Protein AF-A0A950Q7W7-F1 (afdb_monomer_lite)

Secondary structure (DSSP, 8-state):
----PPPHHHHHHHHHHHHHHHHHHHHHHHHHHT----HHHHHHHHHHHHHHHHHSSS---TTTS-TT-SS-HHHHHHHHHHHHHHHHTSTT-----------

Sequence (103 aa):
MKSKLPTREDRDRRAKRAALRALKKARRTAEASGAKLSTWEDEFLVSVEERVEKYGRAFRDFEKGGPDSSLSVRQAVKLKEIAGKARAKKPGAPRGWRSRSAT

Structure (mmCIF, N/CA/C/O backbone):
data_AF-A0A950Q7W7-F1
#
_entry.id   AF-A0A950Q7W7-F1
#
loop_
_atom_site.group_PDB
_atom_site.id
_atom_site.type_symbol
_atom_site.label_atom_id
_atom_site.label_alt_id
_atom_site.label_comp_id
_atom_site.label_asym_id
_atom_site.label_entity_id
_atom_site.label_seq_id
_atom_site.pdbx_PDB_ins_code
_atom_site.Cartn_x
_atom_site.Cartn_y
_atom_site.Cartn_z
_atom_site.occupancy
_atom_site.B_iso_or_equiv
_atom_site.auth_seq_id
_atom_site.auth_comp_id
_atom_site.auth_asym_id
_atom_site.auth_atom_id
_atom_site.pdbx_PDB_model_num
ATOM 1 N N . MET A 1 1 ? 5.147 9.116 -37.922 1.00 47.12 1 MET A N 1
ATOM 2 C CA . MET A 1 1 ? 4.111 8.952 -36.873 1.00 47.12 1 MET A CA 1
ATOM 3 C C . MET A 1 1 ? 4.819 8.576 -35.575 1.00 47.12 1 MET A C 1
ATOM 5 O O . MET A 1 1 ? 5.414 7.511 -35.523 1.00 47.12 1 MET A O 1
ATOM 9 N N . LYS A 1 2 ? 4.874 9.459 -34.568 1.00 56.44 2 LYS A N 1
ATOM 10 C CA . LYS A 1 2 ? 5.537 9.145 -33.286 1.00 56.44 2 LYS A CA 1
ATOM 11 C C . LYS A 1 2 ? 4.661 8.139 -32.530 1.00 56.44 2 LYS A C 1
ATOM 13 O O . LYS A 1 2 ? 3.480 8.404 -32.316 1.00 56.44 2 LYS A O 1
ATOM 18 N N . SER A 1 3 ? 5.206 6.969 -32.206 1.00 54.78 3 SER A N 1
ATOM 19 C CA . SER A 1 3 ? 4.486 5.868 -31.559 1.00 54.78 3 SER A CA 1
ATOM 20 C C . SER A 1 3 ? 3.819 6.333 -30.261 1.00 54.78 3 SER A C 1
ATOM 22 O O . SER A 1 3 ? 4.487 6.782 -29.335 1.00 54.78 3 SER A O 1
ATOM 24 N N . LYS A 1 4 ? 2.491 6.196 -30.192 1.00 68.56 4 LYS A N 1
ATOM 25 C CA . LYS A 1 4 ? 1.604 6.639 -29.099 1.00 68.56 4 LYS A CA 1
ATOM 26 C C . LYS A 1 4 ? 1.686 5.757 -27.839 1.00 68.56 4 LYS A C 1
ATOM 28 O O . LYS A 1 4 ? 0.752 5.732 -27.041 1.00 68.56 4 LYS A O 1
ATOM 33 N N . LEU A 1 5 ? 2.761 4.984 -27.688 1.00 71.25 5 LEU A N 1
ATOM 34 C CA . LEU A 1 5 ? 2.927 4.045 -26.585 1.00 71.25 5 LEU A CA 1
ATOM 35 C C . LEU A 1 5 ? 3.647 4.735 -25.420 1.00 71.25 5 LEU A C 1
ATOM 37 O O . LEU A 1 5 ? 4.658 5.400 -25.648 1.00 71.25 5 LEU A O 1
ATOM 41 N N . PRO A 1 6 ? 3.139 4.598 -24.181 1.00 76.69 6 PRO A N 1
ATOM 42 C CA . PRO A 1 6 ? 3.792 5.168 -23.014 1.00 76.69 6 PRO A CA 1
ATOM 43 C C . PRO A 1 6 ? 5.192 4.577 -22.869 1.00 76.69 6 PRO A C 1
ATOM 45 O O . PRO A 1 6 ? 5.390 3.362 -22.995 1.00 76.69 6 PRO A O 1
ATOM 48 N N . THR A 1 7 ? 6.161 5.440 -22.574 1.00 83.81 7 THR A N 1
ATOM 49 C CA . THR A 1 7 ? 7.530 4.997 -22.327 1.00 83.81 7 THR A CA 1
ATOM 50 C C . THR A 1 7 ? 7.582 4.113 -21.079 1.00 83.81 7 THR A C 1
ATOM 52 O O . THR A 1 7 ? 6.647 4.039 -20.271 1.00 83.81 7 THR A O 1
ATOM 55 N N . ARG A 1 8 ? 8.692 3.399 -20.894 1.00 76.81 8 ARG A N 1
ATOM 56 C CA . ARG A 1 8 ? 8.928 2.639 -19.661 1.00 76.81 8 ARG A CA 1
ATOM 57 C C . ARG A 1 8 ? 8.869 3.539 -18.421 1.00 76.81 8 ARG A C 1
ATOM 59 O O . ARG A 1 8 ? 8.209 3.185 -17.452 1.00 76.81 8 ARG A O 1
ATOM 66 N N . GLU A 1 9 ? 9.479 4.716 -18.488 1.00 81.38 9 GLU A N 1
ATOM 67 C CA . GLU A 1 9 ? 9.475 5.686 -17.391 1.00 81.38 9 GLU A CA 1
ATOM 68 C C . GLU A 1 9 ? 8.065 6.195 -17.073 1.00 81.38 9 GLU A C 1
ATOM 70 O O . GLU A 1 9 ? 7.719 6.391 -15.907 1.00 81.38 9 GLU A O 1
ATOM 75 N N . ASP A 1 10 ? 7.216 6.363 -18.092 1.00 84.69 10 ASP A N 1
ATOM 76 C CA . ASP A 1 10 ? 5.808 6.708 -17.891 1.00 84.69 10 ASP A CA 1
ATOM 77 C C . ASP A 1 10 ? 5.056 5.604 -17.148 1.00 84.69 10 ASP A C 1
ATOM 79 O O . ASP A 1 10 ? 4.244 5.899 -16.266 1.00 84.69 10 ASP A O 1
ATOM 83 N N . ARG A 1 11 ? 5.325 4.334 -17.476 1.00 82.06 11 ARG A N 1
ATOM 84 C CA . ARG A 1 11 ? 4.744 3.178 -16.776 1.00 82.06 11 ARG A CA 1
ATOM 85 C C . ARG A 1 11 ? 5.220 3.105 -15.329 1.00 82.06 11 ARG A C 1
ATOM 87 O O . ARG A 1 11 ? 4.384 3.016 -14.433 1.00 82.06 11 ARG A O 1
ATOM 94 N N . ASP A 1 12 ? 6.516 3.274 -15.085 1.00 81.12 12 ASP A N 1
ATOM 95 C CA . ASP A 1 12 ? 7.092 3.279 -13.734 1.00 81.12 12 ASP A CA 1
ATOM 96 C C . ASP A 1 12 ? 6.526 4.430 -12.882 1.00 81.12 12 ASP A C 1
ATOM 98 O O . ASP A 1 12 ? 6.136 4.247 -11.723 1.00 81.12 12 ASP A O 1
ATOM 102 N N . ARG A 1 13 ? 6.377 5.621 -13.473 1.00 85.94 13 ARG A N 1
ATOM 103 C CA . ARG A 1 13 ? 5.769 6.786 -12.815 1.00 85.94 13 ARG A CA 1
ATOM 104 C C . ARG A 1 13 ? 4.293 6.557 -12.495 1.00 85.94 13 ARG A C 1
ATOM 106 O O . ARG A 1 13 ? 3.826 6.963 -11.426 1.00 85.94 13 ARG A O 1
ATOM 113 N N . ARG A 1 14 ? 3.544 5.923 -13.403 1.00 86.56 14 ARG A N 1
ATOM 114 C CA . ARG A 1 14 ? 2.136 5.547 -13.185 1.00 86.56 14 ARG A CA 1
ATOM 115 C C . ARG A 1 14 ? 2.013 4.512 -12.068 1.00 86.56 14 ARG A C 1
ATOM 117 O O . ARG A 1 14 ? 1.188 4.714 -11.179 1.00 86.56 14 ARG A O 1
ATOM 124 N N . ALA A 1 15 ? 2.861 3.486 -12.065 1.00 84.50 15 ALA A N 1
ATOM 125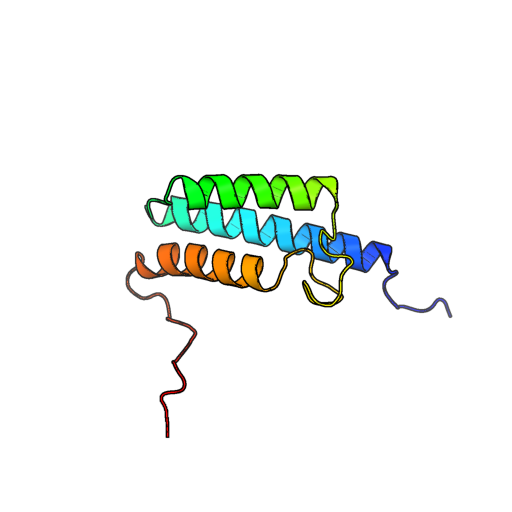 C CA . ALA A 1 15 ? 2.900 2.443 -11.042 1.00 84.50 15 ALA A CA 1
ATOM 126 C C . ALA A 1 15 ? 3.191 3.021 -9.646 1.00 84.50 15 ALA A C 1
ATOM 128 O O . ALA A 1 15 ? 2.423 2.785 -8.708 1.00 84.50 15 ALA A O 1
ATOM 129 N N . LYS A 1 16 ? 4.218 3.880 -9.532 1.00 87.81 16 LYS A N 1
ATOM 130 C CA . LYS A 1 16 ? 4.561 4.590 -8.288 1.00 87.81 16 LYS A CA 1
ATOM 131 C C . LYS A 1 16 ? 3.369 5.392 -7.769 1.00 87.81 16 LYS A C 1
ATOM 133 O O . LYS A 1 16 ? 2.955 5.240 -6.622 1.00 87.81 16 LYS A O 1
ATOM 138 N N . ARG A 1 17 ? 2.773 6.226 -8.628 1.00 90.31 17 ARG A N 1
ATOM 139 C CA . ARG A 1 17 ? 1.610 7.053 -8.263 1.00 90.31 17 ARG A CA 1
ATOM 140 C C . ARG A 1 17 ? 0.411 6.206 -7.843 1.00 90.31 17 ARG A C 1
ATOM 142 O O . ARG A 1 17 ? -0.286 6.583 -6.905 1.00 90.31 17 ARG A O 1
ATOM 149 N N . ALA A 1 18 ? 0.155 5.093 -8.526 1.00 89.31 18 ALA A N 1
ATOM 150 C CA . ALA A 1 18 ? -0.943 4.193 -8.193 1.00 89.31 18 ALA A CA 1
ATOM 151 C C . ALA A 1 18 ? -0.749 3.554 -6.810 1.00 89.31 18 ALA A C 1
ATOM 153 O O . ALA A 1 18 ? -1.686 3.553 -6.011 1.00 89.31 18 ALA A O 1
ATOM 154 N N . ALA A 1 19 ? 0.465 3.091 -6.499 1.00 88.88 19 ALA A N 1
ATOM 155 C CA . ALA A 1 19 ? 0.792 2.515 -5.198 1.00 88.88 19 ALA A CA 1
ATOM 156 C C . ALA A 1 19 ? 0.651 3.535 -4.057 1.00 88.88 19 ALA A C 1
ATOM 158 O O . ALA A 1 19 ? -0.076 3.269 -3.102 1.00 88.88 19 ALA A O 1
ATOM 159 N N . LEU A 1 20 ? 1.233 4.733 -4.193 1.00 91.38 20 LEU A N 1
ATOM 160 C CA . LEU A 1 20 ? 1.110 5.794 -3.179 1.00 91.38 20 LEU A CA 1
ATOM 161 C C . LEU A 1 20 ? -0.351 6.205 -2.951 1.00 91.38 20 LEU A C 1
ATOM 163 O O . LEU A 1 20 ? -0.808 6.347 -1.818 1.00 91.38 20 LEU A O 1
ATOM 167 N N . ARG A 1 21 ? -1.137 6.326 -4.030 1.00 93.69 21 ARG A N 1
ATOM 168 C CA . ARG A 1 21 ? -2.578 6.601 -3.923 1.00 93.69 21 ARG A CA 1
ATOM 169 C C . ARG A 1 21 ? -3.322 5.489 -3.184 1.00 93.69 21 ARG A C 1
ATOM 171 O O . ARG A 1 21 ? -4.237 5.791 -2.420 1.00 93.69 21 ARG A O 1
ATOM 178 N N . ALA A 1 22 ? -2.960 4.227 -3.406 1.00 90.31 22 ALA A N 1
ATOM 179 C CA . ALA A 1 22 ? -3.584 3.091 -2.737 1.00 90.31 22 ALA A CA 1
ATOM 180 C C . ALA A 1 22 ? -3.256 3.056 -1.234 1.00 90.31 22 ALA A C 1
ATOM 182 O O . ALA A 1 22 ? -4.175 2.882 -0.433 1.00 90.31 22 ALA A O 1
ATOM 183 N N . LEU A 1 23 ? -1.996 3.298 -0.853 1.00 90.50 23 LEU A N 1
ATOM 184 C CA . LEU A 1 23 ? -1.551 3.385 0.546 1.00 90.50 23 LEU A CA 1
ATOM 185 C C . LEU A 1 23 ? -2.273 4.515 1.289 1.00 90.50 23 LEU A C 1
ATOM 187 O O . LEU A 1 23 ? -2.958 4.270 2.284 1.00 90.50 23 LEU A O 1
ATOM 191 N N . LYS A 1 24 ? -2.257 5.729 0.723 1.00 91.75 24 LYS A N 1
ATOM 192 C CA . LYS A 1 24 ? -2.968 6.889 1.282 1.00 91.75 24 LYS A CA 1
ATOM 193 C C . LYS A 1 24 ? -4.468 6.632 1.433 1.00 91.75 24 LYS A C 1
ATOM 195 O O . LYS A 1 24 ? -5.084 7.034 2.420 1.00 91.75 24 LYS A O 1
ATOM 200 N N . LYS A 1 25 ? -5.079 5.948 0.460 1.00 90.19 25 LYS A N 1
ATOM 201 C CA . LYS A 1 25 ? -6.500 5.582 0.517 1.00 90.19 25 LYS A CA 1
ATOM 202 C C . LYS A 1 25 ? -6.781 4.564 1.618 1.00 90.19 25 LYS A C 1
ATOM 204 O O . LYS A 1 25 ? -7.811 4.696 2.278 1.00 90.19 25 LYS A O 1
ATOM 209 N N . ALA A 1 26 ? -5.920 3.567 1.811 1.00 88.19 26 ALA A N 1
ATOM 210 C CA . ALA A 1 26 ? -6.077 2.581 2.875 1.00 88.19 26 ALA A CA 1
ATOM 211 C C . ALA A 1 26 ? -6.018 3.249 4.254 1.00 88.19 26 ALA A C 1
ATOM 213 O O . ALA A 1 26 ? -6.963 3.085 5.024 1.00 88.19 26 ALA A O 1
ATOM 214 N N . ARG A 1 27 ? -5.007 4.097 4.494 1.00 87.69 27 ARG A N 1
ATOM 215 C CA . ARG A 1 27 ? -4.869 4.876 5.733 1.00 87.69 27 ARG A CA 1
ATOM 216 C C . ARG A 1 27 ? -6.101 5.738 6.007 1.00 87.69 27 ARG A C 1
ATOM 218 O O . ARG A 1 27 ? -6.762 5.566 7.025 1.00 87.69 27 ARG A O 1
ATOM 225 N N . ARG A 1 28 ? -6.512 6.555 5.030 1.00 88.94 28 ARG A N 1
ATOM 226 C CA . ARG A 1 28 ? -7.713 7.400 5.156 1.00 88.94 28 ARG A CA 1
ATOM 227 C C . ARG A 1 28 ? -8.985 6.583 5.397 1.00 88.94 28 ARG A C 1
ATOM 229 O O . ARG A 1 28 ? -9.880 7.026 6.105 1.00 88.94 28 ARG A O 1
ATOM 236 N N . THR A 1 29 ? -9.108 5.410 4.773 1.00 84.50 29 THR A N 1
ATOM 237 C CA . THR A 1 29 ? -10.282 4.545 4.970 1.00 84.50 29 THR A CA 1
ATOM 238 C C . THR A 1 29 ? -10.292 3.962 6.381 1.00 84.50 29 THR A C 1
ATOM 240 O O . THR A 1 29 ? -11.362 3.910 6.982 1.00 84.50 29 THR A O 1
ATOM 243 N N . ALA A 1 30 ? -9.132 3.561 6.911 1.00 85.00 30 ALA A N 1
ATOM 244 C CA . ALA A 1 30 ? -8.987 3.081 8.282 1.00 85.00 30 ALA A CA 1
ATOM 245 C C . ALA A 1 30 ? -9.351 4.175 9.295 1.00 85.00 30 ALA A C 1
ATOM 247 O O . ALA A 1 30 ? -10.273 3.965 10.086 1.00 85.00 30 ALA A O 1
ATOM 248 N N . GLU A 1 31 ? -8.754 5.363 9.167 1.00 84.44 31 GLU A N 1
ATOM 249 C CA . GLU A 1 31 ? -9.053 6.546 9.989 1.00 84.44 31 GLU A CA 1
ATOM 250 C C . GLU A 1 31 ? -10.550 6.895 9.953 1.00 84.44 31 GLU A C 1
ATOM 252 O O . GLU A 1 31 ? -11.210 6.941 10.988 1.00 84.44 31 GLU A O 1
ATOM 257 N N . ALA A 1 32 ? -11.135 7.029 8.757 1.00 82.38 32 ALA A N 1
ATOM 258 C CA . ALA A 1 32 ? -12.548 7.380 8.586 1.00 82.38 32 ALA A CA 1
ATOM 259 C C . ALA A 1 32 ? -13.536 6.287 9.035 1.00 82.38 32 ALA A C 1
ATOM 261 O O . ALA A 1 32 ? -14.741 6.524 9.066 1.00 82.38 32 ALA A O 1
ATOM 262 N N . SER A 1 33 ? -13.066 5.068 9.297 1.00 80.50 33 SER A N 1
ATOM 263 C CA . SER A 1 33 ? -13.891 3.965 9.811 1.00 80.50 33 SER A CA 1
ATOM 264 C C . SER A 1 33 ? -13.723 3.738 11.313 1.00 80.50 33 SER A C 1
ATOM 266 O O . SER A 1 33 ? -14.393 2.872 11.874 1.00 80.50 33 SER A O 1
ATOM 268 N N . GLY A 1 34 ? -12.797 4.454 11.964 1.00 79.31 34 GLY A N 1
ATOM 269 C CA . GLY A 1 34 ? -12.402 4.162 13.343 1.00 79.31 34 GLY A CA 1
ATOM 270 C C . GLY A 1 34 ? -11.840 2.743 13.509 1.00 79.31 34 GLY A C 1
ATOM 271 O O . GLY A 1 34 ? -11.952 2.135 14.583 1.00 79.31 34 GLY A O 1
ATOM 272 N N . ALA A 1 35 ? -11.302 2.149 12.439 1.00 80.12 35 ALA A N 1
ATOM 273 C CA . ALA A 1 35 ? -10.613 0.873 12.519 1.00 80.12 35 ALA A CA 1
ATOM 274 C C . ALA A 1 35 ? -9.243 1.108 13.157 1.00 80.12 35 ALA A C 1
ATOM 276 O O . ALA A 1 35 ? -8.401 1.789 12.580 1.00 80.12 35 ALA A O 1
ATOM 277 N N . LYS A 1 36 ? -9.020 0.533 14.346 1.00 82.25 36 LYS A N 1
ATOM 278 C CA . LYS A 1 36 ? -7.683 0.476 14.940 1.00 82.25 36 LYS A CA 1
ATOM 279 C C . LYS A 1 36 ? -6.819 -0.438 14.073 1.00 82.25 36 LYS A C 1
ATOM 281 O O . LYS A 1 36 ? -7.041 -1.657 14.031 1.00 82.25 36 LYS A O 1
ATOM 286 N N . LEU A 1 37 ? -5.886 0.169 13.350 1.00 84.69 37 LEU A N 1
ATOM 287 C CA . LEU A 1 37 ? -4.768 -0.549 12.761 1.00 84.69 37 LEU A CA 1
ATOM 288 C C . LEU A 1 37 ? -3.891 -1.064 13.904 1.00 84.69 37 LEU A C 1
ATOM 290 O O . LEU A 1 37 ? -3.807 -0.436 14.961 1.00 84.69 37 LEU A O 1
ATOM 294 N N . SER A 1 38 ? -3.335 -2.262 13.749 1.00 89.75 38 SER A N 1
ATOM 295 C CA . SER A 1 38 ? -2.296 -2.706 14.676 1.00 89.75 38 SER A CA 1
ATOM 296 C C . SER A 1 38 ? -1.027 -1.884 14.448 1.00 89.75 38 SER A C 1
ATOM 298 O O . SER A 1 38 ? -0.820 -1.363 13.354 1.00 89.75 38 SER A O 1
ATOM 300 N N . THR A 1 39 ? -0.146 -1.823 15.449 1.00 89.38 39 THR A N 1
ATOM 301 C CA . THR A 1 39 ? 1.167 -1.166 15.323 1.00 89.38 39 THR A CA 1
ATOM 302 C C . THR A 1 39 ? 1.914 -1.643 14.078 1.00 89.38 39 THR A C 1
ATOM 304 O O . THR A 1 39 ? 2.379 -0.838 13.281 1.00 89.38 39 THR A O 1
ATOM 307 N N . TRP A 1 40 ? 1.912 -2.958 13.836 1.00 92.50 40 TRP A N 1
ATOM 308 C CA . TRP A 1 40 ? 2.528 -3.541 12.646 1.00 92.50 40 TRP A CA 1
ATOM 309 C C . TRP A 1 40 ? 1.840 -3.126 11.333 1.00 92.50 40 TRP A C 1
ATOM 311 O O . TRP A 1 40 ? 2.511 -2.962 10.321 1.00 92.50 40 TRP A O 1
ATOM 321 N N . GLU A 1 41 ? 0.511 -2.962 11.309 1.00 89.81 41 GLU A N 1
ATOM 322 C CA . GLU A 1 41 ? -0.208 -2.496 10.112 1.00 89.81 41 GLU A CA 1
ATOM 323 C C . GLU A 1 41 ? 0.133 -1.035 9.779 1.00 89.81 41 GLU A C 1
ATOM 325 O O . GLU A 1 41 ? 0.282 -0.709 8.601 1.00 89.81 41 GLU A O 1
ATOM 330 N N . ASP A 1 42 ? 0.301 -0.176 10.788 1.00 89.44 42 ASP A N 1
ATOM 331 C CA . ASP A 1 42 ? 0.745 1.210 10.596 1.00 89.44 42 ASP A CA 1
ATOM 332 C C . ASP A 1 42 ? 2.205 1.279 10.126 1.00 89.44 42 ASP A C 1
ATOM 334 O O . ASP A 1 42 ? 2.498 1.913 9.109 1.00 89.44 42 ASP A O 1
ATOM 338 N N . GLU A 1 43 ? 3.112 0.554 10.786 1.00 92.38 43 GLU A N 1
ATOM 339 C CA . GLU A 1 43 ? 4.518 0.438 10.370 1.00 92.38 43 GLU A CA 1
ATOM 340 C C . GLU A 1 43 ? 4.654 -0.154 8.958 1.00 92.38 43 GLU A C 1
ATOM 342 O O . GLU A 1 43 ? 5.502 0.261 8.160 1.00 92.38 43 GLU A O 1
ATOM 347 N N . PHE A 1 44 ? 3.787 -1.106 8.603 1.00 91.94 44 PHE A N 1
ATOM 348 C CA . PHE A 1 44 ? 3.728 -1.664 7.259 1.00 91.94 44 PHE A CA 1
ATOM 349 C C . PHE A 1 44 ? 3.375 -0.589 6.228 1.00 91.94 44 PHE A C 1
ATOM 351 O O . PHE A 1 44 ? 4.040 -0.505 5.195 1.00 91.94 44 PHE A O 1
ATOM 358 N N . LEU A 1 45 ? 2.357 0.240 6.483 1.00 90.50 45 LEU A N 1
ATOM 359 C CA . LEU A 1 45 ? 1.959 1.294 5.546 1.00 90.50 45 LEU A CA 1
ATOM 360 C C . LEU A 1 45 ? 3.085 2.313 5.340 1.00 90.50 45 LEU A C 1
ATOM 362 O O . LEU A 1 45 ? 3.392 2.625 4.189 1.00 90.50 45 LEU A O 1
ATOM 366 N N . VAL A 1 46 ? 3.729 2.753 6.425 1.00 91.75 46 VAL A N 1
ATOM 367 C CA . VAL A 1 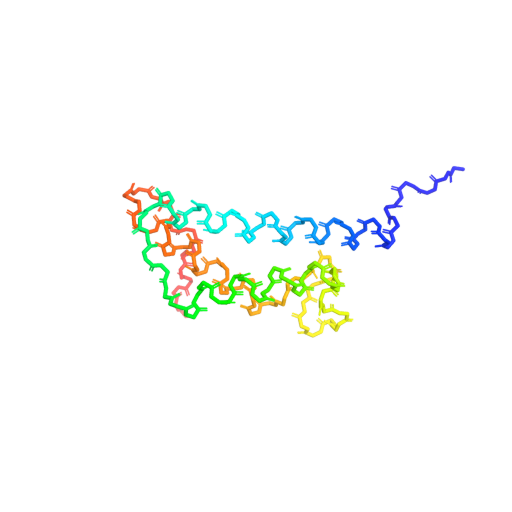46 ? 4.845 3.712 6.377 1.00 91.75 46 VAL A CA 1
ATOM 368 C C . VAL A 1 46 ? 6.047 3.122 5.636 1.00 91.75 46 VAL A C 1
ATOM 370 O O . VAL A 1 46 ? 6.524 3.710 4.668 1.00 91.75 46 VAL A O 1
ATOM 373 N N . SER A 1 47 ? 6.493 1.915 5.996 1.00 90.19 47 SER A N 1
ATOM 374 C CA . SER A 1 47 ? 7.685 1.317 5.371 1.00 90.19 47 SER A CA 1
ATOM 375 C C . SER A 1 47 ? 7.502 1.015 3.878 1.00 90.19 47 SER A C 1
ATOM 377 O O . SER A 1 47 ? 8.457 1.053 3.093 1.00 90.19 47 SER A O 1
ATOM 379 N N . VAL A 1 48 ? 6.274 0.699 3.452 1.00 89.19 48 VAL A N 1
ATOM 380 C CA . VAL A 1 48 ? 5.959 0.468 2.039 1.00 89.19 48 VAL A CA 1
ATOM 381 C C . VAL A 1 48 ? 5.863 1.792 1.283 1.00 89.19 48 VAL A C 1
ATOM 383 O O . VAL A 1 48 ? 6.314 1.853 0.138 1.00 89.19 48 VAL A O 1
ATOM 386 N N . GLU A 1 49 ? 5.334 2.846 1.904 1.00 90.12 49 GLU A N 1
ATOM 387 C CA . GLU A 1 49 ? 5.297 4.195 1.333 1.00 90.12 49 GLU A CA 1
ATOM 388 C C . GLU A 1 49 ? 6.709 4.722 1.057 1.00 90.12 49 GLU A C 1
ATOM 390 O O . GLU A 1 49 ? 7.029 5.012 -0.099 1.00 90.12 49 GLU A O 1
ATOM 395 N N . GLU A 1 50 ? 7.588 4.699 2.061 1.00 89.56 50 GLU A N 1
ATOM 396 C CA . GLU A 1 50 ? 8.989 5.124 1.935 1.00 89.56 50 GLU A CA 1
ATOM 397 C C . GLU A 1 50 ? 9.730 4.348 0.838 1.00 89.56 50 GLU A C 1
ATOM 399 O O . GLU A 1 50 ? 10.482 4.907 0.034 1.00 89.56 50 GLU A O 1
ATOM 404 N N . ARG A 1 51 ? 9.488 3.035 0.744 1.00 86.75 51 ARG A N 1
ATOM 405 C CA . ARG A 1 51 ? 10.100 2.193 -0.291 1.00 86.75 51 ARG A CA 1
ATOM 406 C C . ARG A 1 51 ? 9.616 2.566 -1.689 1.00 86.75 51 ARG A C 1
ATOM 408 O O . ARG A 1 51 ? 10.420 2.620 -2.622 1.00 86.75 51 ARG A O 1
ATOM 415 N N . VAL A 1 52 ? 8.315 2.791 -1.859 1.00 87.56 52 VAL A N 1
ATOM 416 C CA . VAL A 1 52 ? 7.738 3.209 -3.145 1.00 87.56 52 VAL A CA 1
ATOM 417 C C . VAL A 1 52 ? 8.220 4.614 -3.515 1.00 87.56 52 VAL A C 1
ATOM 419 O O . VAL A 1 52 ? 8.455 4.895 -4.692 1.00 87.56 52 VAL A O 1
ATOM 422 N N . GLU A 1 53 ? 8.438 5.494 -2.543 1.00 87.50 53 GLU A N 1
ATOM 423 C CA . GLU A 1 53 ? 9.044 6.799 -2.786 1.00 87.50 53 GLU A CA 1
ATOM 424 C C . GLU A 1 53 ? 10.490 6.695 -3.253 1.00 87.50 53 GLU A C 1
ATOM 426 O O . GLU A 1 53 ? 10.815 7.248 -4.311 1.00 87.50 53 GLU A O 1
ATOM 431 N N . LYS A 1 54 ? 11.310 5.929 -2.533 1.00 85.50 54 LYS A N 1
ATOM 432 C CA . LYS A 1 54 ? 12.742 5.774 -2.802 1.00 85.50 54 LYS A CA 1
ATOM 433 C C . LYS A 1 54 ? 13.035 5.026 -4.100 1.00 85.50 54 LYS A C 1
ATOM 435 O O . LYS A 1 54 ? 13.905 5.436 -4.860 1.00 85.50 54 LYS A O 1
ATOM 440 N N . TYR A 1 55 ? 12.311 3.942 -4.374 1.00 80.50 55 TYR A N 1
ATOM 441 C CA . TYR A 1 55 ? 12.629 3.034 -5.484 1.00 80.50 55 TYR A CA 1
ATOM 442 C C . TYR A 1 55 ? 11.616 3.073 -6.632 1.00 80.50 55 TYR A C 1
ATOM 444 O O . TYR A 1 55 ? 11.861 2.500 -7.692 1.00 80.50 55 TYR A O 1
ATOM 452 N N . GLY A 1 56 ? 10.471 3.738 -6.455 1.00 78.50 56 GLY A N 1
ATOM 453 C CA . GLY A 1 56 ? 9.414 3.796 -7.462 1.00 78.50 56 GLY A CA 1
ATOM 454 C C . GLY A 1 56 ? 8.776 2.431 -7.697 1.00 78.50 56 GLY A C 1
ATOM 455 O O . GLY A 1 56 ? 7.831 2.050 -7.005 1.00 78.50 56 GLY A O 1
ATOM 456 N N . ARG A 1 57 ? 9.277 1.683 -8.684 1.00 68.00 57 ARG A N 1
ATOM 457 C CA . ARG A 1 57 ? 8.885 0.290 -8.931 1.00 68.00 57 ARG A CA 1
ATOM 458 C C . ARG A 1 57 ? 9.754 -0.617 -8.060 1.00 68.00 57 ARG A C 1
ATOM 460 O O . ARG A 1 57 ? 10.788 -1.116 -8.494 1.00 68.00 57 ARG A O 1
ATOM 467 N N . ALA A 1 58 ? 9.330 -0.801 -6.808 1.00 55.91 58 ALA A N 1
ATOM 468 C CA . ALA A 1 58 ? 10.096 -1.486 -5.762 1.00 55.91 58 ALA A CA 1
ATOM 469 C C . ALA A 1 58 ? 10.378 -2.979 -6.035 1.00 55.91 58 ALA A C 1
ATOM 471 O O . ALA A 1 58 ? 11.133 -3.601 -5.292 1.00 55.91 58 ALA A O 1
ATOM 472 N N . PHE A 1 59 ? 9.832 -3.552 -7.112 1.00 52.66 59 PHE A N 1
ATOM 473 C CA . PHE A 1 59 ? 10.129 -4.911 -7.548 1.00 52.66 59 PHE A CA 1
ATOM 474 C C . PHE A 1 59 ? 10.393 -4.921 -9.056 1.00 52.66 59 PHE A C 1
ATOM 476 O O . PHE A 1 59 ? 9.492 -5.074 -9.872 1.00 52.66 59 PHE A O 1
ATOM 483 N N . ARG A 1 60 ? 11.667 -4.746 -9.436 1.00 55.62 60 ARG A N 1
ATOM 484 C CA . ARG A 1 60 ? 12.180 -5.066 -10.787 1.00 55.62 60 ARG A CA 1
ATOM 485 C C . ARG A 1 60 ? 12.185 -6.573 -11.076 1.00 55.62 60 ARG A C 1
ATOM 487 O O . ARG A 1 60 ? 12.460 -6.971 -12.198 1.00 55.62 60 ARG A O 1
ATOM 494 N N . ASP A 1 61 ? 11.860 -7.360 -10.062 1.00 58.72 61 ASP A N 1
ATOM 495 C CA . ASP A 1 61 ? 11.733 -8.804 -10.066 1.00 58.72 61 ASP A CA 1
ATOM 496 C C . ASP A 1 61 ? 10.293 -9.203 -10.440 1.00 58.72 61 ASP A C 1
ATOM 498 O O . ASP A 1 61 ? 9.344 -8.866 -9.722 1.00 58.72 61 ASP A O 1
ATOM 502 N N . PHE A 1 62 ? 10.136 -9.882 -11.579 1.00 53.97 62 PHE A N 1
ATOM 503 C CA . PHE A 1 62 ? 8.839 -10.336 -12.089 1.00 53.97 62 PHE A CA 1
ATOM 504 C C . PHE A 1 62 ? 8.175 -11.383 -11.186 1.00 53.97 62 PHE A C 1
ATOM 506 O O . PHE A 1 62 ? 6.952 -11.505 -11.214 1.00 53.97 62 PHE A O 1
ATOM 513 N N . GLU A 1 63 ? 8.932 -12.080 -10.333 1.00 56.19 63 GLU A N 1
ATOM 514 C CA . GLU A 1 63 ? 8.366 -13.040 -9.378 1.00 56.19 63 GLU A CA 1
ATOM 515 C C . GLU A 1 63 ? 7.691 -12.346 -8.193 1.00 56.19 63 GLU A C 1
ATOM 517 O O . GLU A 1 63 ? 6.838 -12.915 -7.509 1.00 56.19 63 GLU A O 1
ATOM 522 N N . LYS A 1 64 ? 8.048 -11.083 -7.938 1.00 63.72 64 LYS A N 1
ATOM 523 C CA . LYS A 1 64 ? 7.554 -10.344 -6.776 1.00 63.72 64 LYS A CA 1
ATOM 524 C C . LYS A 1 64 ? 6.342 -9.481 -7.101 1.00 63.72 64 LYS A C 1
ATOM 526 O O . LYS A 1 64 ? 5.597 -9.170 -6.174 1.00 63.72 64 LYS A O 1
ATOM 531 N N . GLY A 1 65 ? 6.071 -9.145 -8.366 1.00 63.84 65 GLY A N 1
ATOM 532 C CA . GLY A 1 65 ? 4.896 -8.357 -8.753 1.00 63.84 65 GLY A CA 1
ATOM 533 C C . GLY A 1 65 ? 4.732 -8.146 -10.261 1.00 63.84 65 GLY A C 1
ATOM 534 O O . GLY A 1 65 ? 5.634 -8.401 -11.053 1.00 63.84 65 GLY A O 1
ATOM 535 N N . GLY A 1 66 ? 3.554 -7.652 -10.658 1.00 64.81 66 GLY A N 1
ATOM 536 C CA . GLY A 1 66 ? 3.202 -7.455 -12.067 1.00 64.81 66 GLY A CA 1
ATOM 537 C C . GLY A 1 66 ? 4.056 -6.394 -12.790 1.00 64.81 66 GLY A C 1
ATOM 538 O O . GLY A 1 66 ? 4.606 -5.498 -12.138 1.00 64.81 66 GLY A O 1
ATOM 539 N N . PRO A 1 67 ? 4.135 -6.436 -14.136 1.00 62.31 67 PRO A N 1
ATOM 540 C CA . PRO A 1 67 ? 4.950 -5.521 -14.948 1.00 62.31 67 PRO A CA 1
ATOM 541 C C . PRO A 1 67 ? 4.683 -4.037 -14.662 1.00 62.31 67 PRO A C 1
ATOM 543 O O . PRO A 1 67 ? 5.613 -3.240 -14.634 1.00 62.31 67 PRO A O 1
ATOM 546 N N . ASP A 1 68 ? 3.436 -3.689 -14.339 1.00 69.75 68 ASP A N 1
ATOM 547 C CA . ASP A 1 68 ? 2.993 -2.309 -14.108 1.00 69.75 68 ASP A CA 1
ATOM 548 C C . ASP A 1 68 ? 2.692 -1.994 -12.626 1.00 69.75 68 ASP A C 1
ATOM 550 O O . ASP A 1 68 ? 2.042 -0.994 -12.317 1.00 69.75 68 ASP A O 1
ATOM 554 N N . SER A 1 69 ? 3.133 -2.842 -11.686 1.00 73.81 69 SER A N 1
ATOM 555 C CA . SER A 1 69 ? 2.908 -2.654 -10.243 1.00 73.81 69 SER A CA 1
ATOM 556 C C . SER A 1 69 ? 4.191 -2.306 -9.493 1.00 73.81 69 SER A C 1
ATOM 558 O O . SER A 1 69 ? 5.229 -2.937 -9.680 1.00 73.81 69 SER A O 1
ATOM 560 N N . SER A 1 70 ? 4.092 -1.341 -8.575 1.00 80.31 70 SER A N 1
ATOM 561 C CA . SER A 1 70 ? 5.151 -1.010 -7.610 1.00 80.31 70 SER A CA 1
ATOM 562 C C . SER A 1 70 ? 5.088 -1.831 -6.322 1.00 80.31 70 SER A C 1
ATOM 564 O O . SER A 1 70 ? 6.061 -1.851 -5.574 1.00 80.31 70 SER A O 1
ATOM 566 N N . LEU A 1 71 ? 3.959 -2.491 -6.051 1.00 79.88 71 LEU A N 1
ATOM 567 C CA . LEU A 1 71 ? 3.773 -3.341 -4.875 1.00 79.88 71 LEU A CA 1
ATOM 568 C C . LEU A 1 71 ? 4.003 -4.800 -5.235 1.00 79.88 71 LEU A C 1
ATOM 570 O O . LEU A 1 71 ? 3.614 -5.240 -6.325 1.00 79.88 71 LEU A O 1
ATOM 574 N N . SER A 1 72 ? 4.554 -5.553 -4.283 1.00 82.00 72 SER A N 1
ATOM 575 C CA . SER A 1 72 ? 4.581 -7.002 -4.406 1.00 82.00 72 SER A CA 1
ATOM 576 C C . SER A 1 72 ? 3.178 -7.598 -4.299 1.00 82.00 72 SER A C 1
ATOM 578 O O . SER A 1 72 ? 2.273 -6.983 -3.727 1.00 82.00 72 SER A O 1
ATOM 580 N N . VAL A 1 73 ? 2.989 -8.825 -4.794 1.00 80.56 73 VAL A N 1
ATOM 581 C CA . VAL A 1 73 ? 1.696 -9.529 -4.692 1.00 80.56 73 VAL A CA 1
ATOM 582 C C . VAL A 1 73 ? 1.235 -9.611 -3.233 1.00 80.56 73 VAL A C 1
ATOM 584 O O . VAL A 1 73 ? 0.101 -9.254 -2.917 1.00 80.56 73 VAL A O 1
ATOM 587 N N . ARG A 1 74 ? 2.131 -9.999 -2.317 1.00 84.56 74 ARG A N 1
ATOM 588 C CA . ARG A 1 74 ? 1.820 -10.113 -0.881 1.00 84.56 74 ARG A CA 1
ATOM 589 C C . ARG A 1 74 ? 1.516 -8.760 -0.237 1.00 84.56 74 ARG A C 1
ATOM 591 O O . ARG A 1 74 ? 0.599 -8.669 0.574 1.00 84.56 74 ARG A O 1
ATOM 598 N N . GLN A 1 75 ? 2.228 -7.700 -0.624 1.00 85.94 75 GLN A N 1
ATOM 599 C CA . GLN A 1 75 ? 1.935 -6.346 -0.144 1.00 85.94 75 GLN A CA 1
ATOM 600 C C . GLN A 1 75 ? 0.567 -5.861 -0.626 1.00 85.94 75 GLN A C 1
ATOM 602 O O . GLN A 1 75 ? -0.183 -5.269 0.147 1.00 85.94 75 GLN A O 1
ATOM 607 N N . ALA A 1 76 ? 0.211 -6.150 -1.879 1.00 85.19 76 ALA A N 1
ATOM 608 C CA . ALA A 1 76 ? -1.098 -5.819 -2.424 1.00 85.19 76 ALA A CA 1
ATOM 609 C C . ALA A 1 76 ? -2.228 -6.589 -1.716 1.00 85.19 76 ALA A C 1
ATOM 611 O O . ALA A 1 76 ? -3.284 -6.011 -1.454 1.00 85.19 76 ALA A O 1
ATOM 612 N N . VAL A 1 77 ? -2.012 -7.866 -1.372 1.00 87.19 77 VAL A N 1
ATOM 613 C CA . VAL A 1 77 ? -2.953 -8.657 -0.557 1.00 87.19 77 VAL A CA 1
ATOM 614 C C . VAL A 1 77 ? -3.116 -8.032 0.828 1.00 87.19 77 VAL A C 1
ATOM 616 O O . VAL A 1 77 ? -4.242 -7.732 1.220 1.00 87.19 77 VAL A O 1
ATOM 619 N N . LYS A 1 78 ? -2.018 -7.727 1.529 1.00 89.06 78 LYS A N 1
ATOM 620 C CA . LYS A 1 78 ? -2.089 -7.114 2.862 1.00 89.06 78 LYS A CA 1
ATOM 621 C C . LYS A 1 78 ? -2.786 -5.750 2.840 1.00 89.06 78 LYS A C 1
ATOM 623 O O . LYS A 1 78 ? -3.623 -5.469 3.691 1.00 89.06 78 LYS A O 1
ATOM 628 N N . LEU A 1 79 ? -2.525 -4.925 1.825 1.00 88.00 79 LEU A N 1
ATOM 629 C CA . LEU A 1 79 ? -3.207 -3.640 1.660 1.00 88.00 79 LEU A CA 1
ATOM 630 C C . LEU A 1 79 ? -4.726 -3.807 1.486 1.00 88.00 79 LEU A C 1
ATOM 632 O O . LEU A 1 79 ? -5.506 -3.009 2.011 1.00 88.00 79 LEU A O 1
ATOM 636 N N . LYS A 1 80 ? -5.159 -4.856 0.773 1.00 86.19 80 LYS A N 1
ATOM 637 C CA . LYS A 1 80 ? -6.581 -5.201 0.641 1.00 86.19 80 LYS A CA 1
ATOM 638 C C . LYS A 1 80 ? -7.180 -5.684 1.956 1.00 86.19 80 LYS A C 1
ATOM 640 O O . LYS A 1 80 ? -8.316 -5.321 2.236 1.00 86.19 80 LYS A O 1
ATOM 645 N N . GLU A 1 81 ? -6.448 -6.451 2.758 1.00 87.56 81 GLU A N 1
ATOM 646 C CA . GLU A 1 81 ? -6.897 -6.868 4.093 1.00 87.56 81 GLU A CA 1
ATOM 647 C C . GLU A 1 81 ? -7.092 -5.661 5.016 1.00 87.56 81 GLU A C 1
ATOM 649 O O . GLU A 1 81 ? -8.159 -5.524 5.609 1.00 87.56 81 GLU A O 1
ATOM 654 N N . ILE A 1 82 ? -6.127 -4.734 5.054 1.00 85.12 82 ILE A N 1
ATOM 655 C CA . ILE A 1 82 ? -6.212 -3.482 5.824 1.00 85.12 82 ILE A CA 1
ATOM 656 C C . ILE A 1 82 ? -7.428 -2.657 5.372 1.00 85.12 82 ILE A C 1
ATOM 658 O O . ILE A 1 82 ? -8.261 -2.241 6.182 1.00 85.12 82 ILE A O 1
ATOM 662 N N . ALA A 1 83 ? -7.588 -2.468 4.059 1.00 83.81 83 ALA A N 1
ATOM 663 C CA . ALA A 1 83 ? -8.734 -1.754 3.504 1.00 83.81 83 ALA A CA 1
ATOM 664 C C . ALA A 1 83 ? -10.067 -2.490 3.751 1.00 83.81 83 ALA A C 1
ATOM 666 O O . ALA A 1 83 ? -11.104 -1.850 3.929 1.00 83.81 83 ALA A O 1
ATOM 667 N N . GLY A 1 84 ? -10.055 -3.823 3.755 1.00 82.25 84 GLY A N 1
ATOM 668 C CA . GLY A 1 84 ? -11.202 -4.682 4.030 1.00 82.25 84 GLY A CA 1
ATOM 669 C C . GLY A 1 84 ? -11.632 -4.622 5.492 1.00 82.25 84 GLY A C 1
ATOM 670 O O . GLY A 1 84 ? -12.819 -4.466 5.758 1.00 82.25 84 GLY A O 1
ATOM 671 N N . LYS A 1 85 ? -10.681 -4.646 6.431 1.00 80.00 85 LYS A N 1
ATOM 672 C CA . LYS A 1 85 ? -10.899 -4.446 7.872 1.00 80.00 85 LYS A CA 1
ATOM 673 C C . LYS A 1 85 ? -11.525 -3.080 8.147 1.00 80.00 85 LYS A C 1
ATOM 675 O O . LYS A 1 85 ? -12.530 -2.991 8.848 1.00 80.00 85 LYS A O 1
ATOM 680 N N . ALA A 1 86 ? -11.000 -2.036 7.507 1.00 77.00 86 ALA A N 1
ATOM 681 C CA . ALA A 1 86 ? -11.564 -0.691 7.581 1.00 77.00 86 ALA A CA 1
ATOM 682 C C . ALA A 1 86 ? -12.998 -0.607 7.019 1.00 77.00 86 ALA A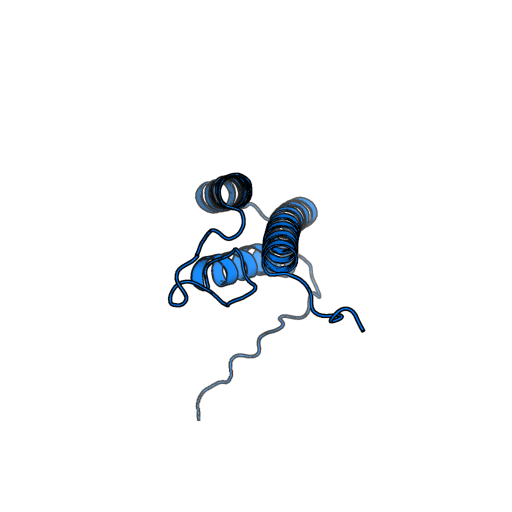 C 1
ATOM 684 O O . ALA A 1 86 ? -13.860 0.081 7.559 1.00 77.00 86 ALA A O 1
ATOM 685 N N . ARG A 1 87 ? -13.295 -1.332 5.935 1.00 68.75 87 ARG A N 1
ATOM 686 C CA . ARG A 1 87 ? -14.641 -1.367 5.337 1.00 68.75 87 ARG A CA 1
ATOM 687 C C . ARG A 1 87 ? -15.630 -2.229 6.108 1.00 68.75 87 ARG A C 1
ATOM 689 O O . ARG A 1 87 ? -16.786 -1.846 6.185 1.00 68.75 87 ARG A O 1
ATOM 696 N N . ALA A 1 88 ? -15.203 -3.356 6.672 1.00 61.44 88 ALA A N 1
ATOM 697 C CA . ALA A 1 88 ? -16.066 -4.269 7.419 1.00 61.44 88 ALA A CA 1
ATOM 698 C C . ALA A 1 88 ? -16.629 -3.630 8.698 1.00 61.44 88 ALA A C 1
ATOM 700 O O . ALA A 1 88 ? -17.693 -4.026 9.159 1.00 61.44 88 ALA A O 1
ATOM 701 N N . LYS A 1 89 ? -15.952 -2.607 9.235 1.00 58.03 89 LYS A N 1
ATOM 702 C CA . LYS A 1 89 ? -16.457 -1.797 10.350 1.00 58.03 89 LYS A CA 1
ATOM 703 C C . LYS A 1 89 ? -17.524 -0.772 9.928 1.00 58.03 89 LYS A C 1
ATOM 705 O O . LYS A 1 89 ? -18.156 -0.170 10.787 1.00 58.03 89 LYS A O 1
ATOM 710 N N . LYS A 1 90 ? -17.757 -0.585 8.619 1.00 52.69 90 LYS A N 1
ATOM 711 C CA . LYS A 1 90 ? -18.896 0.176 8.088 1.00 52.69 90 LYS A CA 1
ATOM 712 C C . LYS A 1 90 ? -20.059 -0.789 7.812 1.00 52.69 90 LYS A C 1
ATOM 714 O O . LYS A 1 90 ? -19.894 -1.674 6.967 1.00 52.69 90 LYS A O 1
ATOM 719 N N . PRO A 1 91 ? -21.226 -0.637 8.461 1.00 43.75 91 PRO A N 1
ATOM 720 C CA . PRO A 1 91 ? -22.394 -1.440 8.115 1.00 43.75 91 PRO A CA 1
ATOM 721 C C . PRO A 1 91 ? -22.763 -1.196 6.639 1.00 43.75 91 PRO A C 1
ATOM 723 O O . PRO A 1 91 ? -22.909 -0.052 6.215 1.00 43.75 91 PRO A O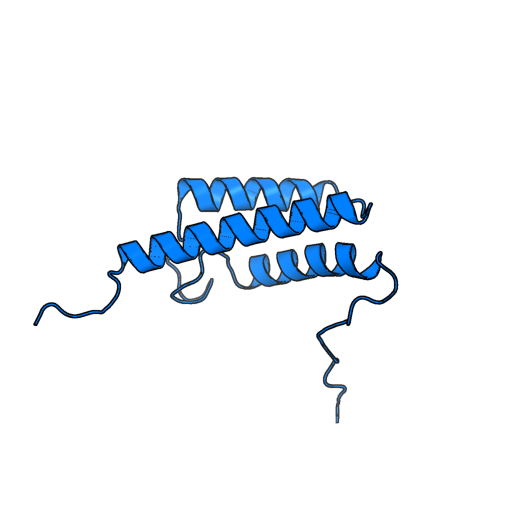 1
ATOM 726 N N . GLY A 1 92 ? -22.844 -2.266 5.836 1.00 54.62 92 GLY A N 1
ATOM 727 C CA . GLY A 1 92 ? -23.318 -2.217 4.442 1.00 54.62 92 GLY A CA 1
ATOM 728 C C . GLY A 1 92 ? -22.263 -2.170 3.323 1.00 54.62 92 GLY A C 1
ATOM 729 O O . GLY A 1 92 ? -22.633 -2.073 2.155 1.00 54.62 92 GLY A O 1
ATOM 730 N N . ALA A 1 93 ? -20.957 -2.261 3.606 1.00 52.81 93 ALA A N 1
ATOM 731 C CA . ALA A 1 93 ? -19.956 -2.334 2.533 1.00 52.81 93 ALA A CA 1
ATOM 732 C C . ALA A 1 93 ? -19.970 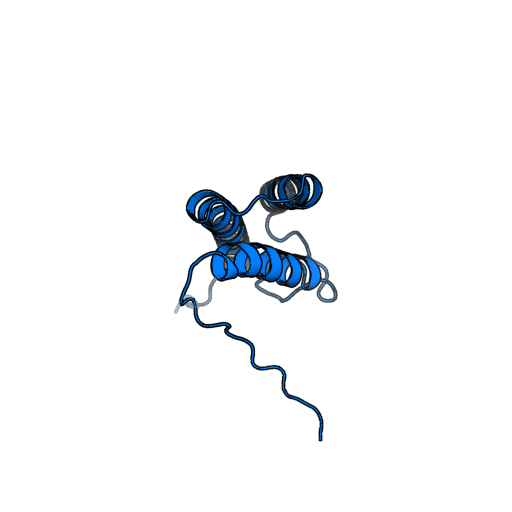-3.722 1.844 1.00 52.81 93 ALA A C 1
ATOM 734 O O . ALA A 1 93 ? -19.777 -4.730 2.530 1.00 52.81 93 ALA A O 1
ATOM 735 N N . PRO A 1 94 ? -20.131 -3.821 0.506 1.00 52.22 94 PRO A N 1
ATOM 736 C CA . PRO A 1 94 ? -20.146 -5.112 -0.175 1.00 52.22 94 PRO A CA 1
ATOM 737 C C . PRO A 1 94 ? -18.795 -5.816 0.007 1.00 52.22 94 PRO A C 1
ATOM 739 O O . PRO A 1 94 ? -17.744 -5.315 -0.405 1.00 52.22 94 PRO A O 1
ATOM 742 N N . ARG A 1 95 ? -18.823 -6.992 0.646 1.00 56.56 95 ARG A N 1
ATOM 743 C CA . ARG A 1 95 ? -17.682 -7.907 0.799 1.00 56.56 95 ARG A CA 1
ATOM 744 C C . ARG A 1 95 ? -17.364 -8.521 -0.565 1.00 56.56 95 ARG A C 1
ATOM 746 O O . ARG A 1 95 ? -17.766 -9.637 -0.875 1.00 56.56 95 ARG A O 1
ATOM 753 N N . GLY A 1 96 ? -16.669 -7.763 -1.408 1.00 61.97 96 GLY A N 1
ATOM 754 C CA . GLY A 1 96 ? -16.205 -8.202 -2.721 1.00 61.97 96 GLY A CA 1
ATOM 755 C C . GLY A 1 96 ? -15.072 -9.224 -2.628 1.00 61.97 96 GLY A C 1
ATOM 756 O O . GLY A 1 96 ? -13.932 -8.884 -2.914 1.00 61.97 96 GLY A O 1
ATOM 757 N N . TRP A 1 97 ? -15.395 -10.444 -2.200 1.00 48.56 97 TRP A N 1
ATOM 758 C CA . TRP A 1 97 ? -14.797 -11.714 -2.623 1.00 48.56 97 TRP A CA 1
ATOM 759 C C . TRP A 1 97 ? -15.664 -12.826 -2.023 1.00 48.56 97 TRP A C 1
ATOM 761 O O . TRP A 1 97 ? -15.485 -13.220 -0.870 1.00 48.56 97 TRP A O 1
ATOM 771 N N . ARG A 1 98 ? -16.647 -13.315 -2.791 1.00 48.38 98 ARG A N 1
ATOM 772 C CA . ARG A 1 98 ? -17.215 -14.638 -2.521 1.00 48.38 98 ARG A CA 1
ATOM 773 C C . ARG A 1 98 ? -16.048 -15.615 -2.583 1.00 48.38 98 ARG A C 1
ATOM 775 O O . ARG A 1 98 ? -15.395 -15.734 -3.618 1.00 48.38 98 ARG A O 1
ATOM 782 N N . SER A 1 99 ? -15.783 -16.292 -1.473 1.00 48.06 99 SER A N 1
ATOM 783 C CA . SER A 1 99 ? -15.112 -17.582 -1.499 1.00 48.06 99 SER A CA 1
ATOM 784 C C . SER A 1 99 ? -15.780 -18.415 -2.590 1.00 48.06 99 SER A C 1
ATOM 786 O O . SER A 1 99 ? -16.987 -18.658 -2.521 1.00 48.06 99 SER A O 1
ATOM 788 N N . ARG A 1 100 ? -15.027 -18.829 -3.611 1.00 46.56 100 ARG A N 1
ATOM 789 C CA . ARG A 1 100 ? -15.425 -20.015 -4.363 1.00 46.56 100 ARG A CA 1
ATOM 790 C C . ARG A 1 100 ? -15.260 -21.162 -3.380 1.00 46.56 100 ARG A C 1
ATOM 792 O O . ARG A 1 100 ? -14.145 -21.594 -3.111 1.00 46.56 100 ARG A O 1
ATOM 799 N N . SER A 1 101 ? -16.362 -21.484 -2.715 1.00 40.47 101 SER A N 1
ATOM 800 C CA . SER A 1 101 ? -16.512 -22.693 -1.931 1.00 40.47 101 SER A CA 1
ATOM 801 C C . SER A 1 101 ? -16.275 -23.887 -2.844 1.00 40.47 101 SER A C 1
ATOM 803 O O . SER A 1 101 ? -16.643 -23.859 -4.019 1.00 40.47 101 SER A O 1
ATOM 805 N N . ALA A 1 102 ? -15.613 -24.877 -2.265 1.00 42.81 102 ALA A N 1
ATOM 806 C CA . ALA A 1 102 ? -15.284 -26.157 -2.848 1.00 42.81 102 ALA A CA 1
ATOM 807 C C . ALA A 1 102 ? -16.478 -26.822 -3.548 1.00 42.81 102 ALA A C 1
ATOM 809 O O . ALA A 1 102 ? -17.617 -26.751 -3.078 1.00 42.81 102 ALA A O 1
ATOM 810 N N . THR A 1 103 ? -16.181 -27.500 -4.648 1.00 38.53 103 THR A N 1
ATOM 811 C CA . THR A 1 103 ? -16.860 -28.715 -5.099 1.00 38.53 103 THR A CA 1
ATOM 812 C C . THR A 1 103 ? -15.779 -29.612 -5.675 1.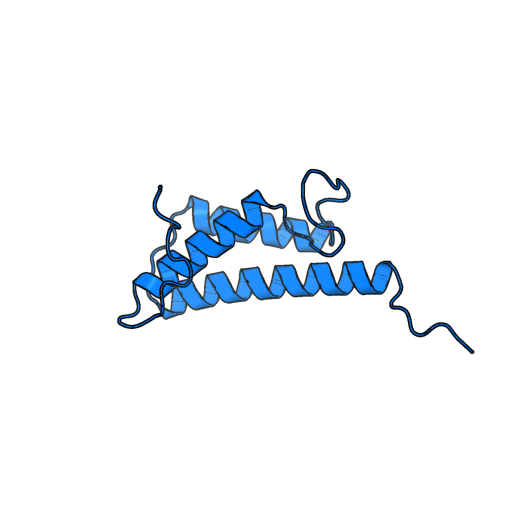00 38.53 103 THR A C 1
ATOM 814 O O . THR A 1 103 ? -14.886 -29.052 -6.354 1.00 38.53 103 THR A O 1
#

Foldseek 3Di:
DPDPDDDLVSLLQQQLVVLLVLLVVLVVLCVVLVNDDDPVRVVLSVVLNVQCVVPSLNPPDVQQDPSRHSHGPVSVVSSVVSSQSSQVSPPPDPPPDDPPDDD

pLDDT: mean 75.89, std 15.33, range [38.53, 93.69]

Radius of gyration: 16.12 Å; chains: 1; bounding box: 36×38×52 Å